Protein AF-A0A3C0QZF1-F1 (afdb_monomer)

Radius of gyration: 13.42 Å; Cα contacts (8 Å, |Δi|>4): 75; chains: 1; bounding box: 33×29×27 Å

Secondary structure (DSSP, 8-state):
-----SS--HHHHHHHHHHHHHHTT-SSEEEEEE-GGGEEE-SSTT-EEESSEEEEEES---HHHHHHHHHHHHHT-

Nearest PDB structures (foldseek):
  1ir1-assembly1_S  TM=2.641E-01  e=7.326E-01  Spinacia oleracea
  4mkv-assembly1_S  TM=2.665E-01  e=1.980E+00  Pisum sativum
  1upp-assembly1_I  TM=2.580E-01  e=1.980E+00  Spinacia oleracea
  1rld-assembly1_S  TM=2.616E-01  e=2.116E+00  Nicotiana tabacum

Sequence (77 aa):
IILHQTKIDAKSKIIGAMLALILSHQTTGEVDYAQVKTIKKGAHSGQVLMHDFKTMRLLKVDERLYDVVTTATRLQR

Mean predicted aligned erro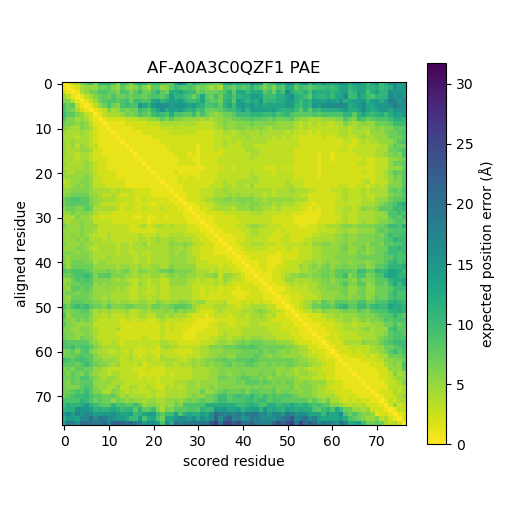r: 5.16 Å

Structure (mmCIF, N/CA/C/O backbone):
data_AF-A0A3C0QZF1-F1
#
_entry.id   AF-A0A3C0QZF1-F1
#
loop_
_atom_site.group_PDB
_atom_site.id
_atom_site.type_symbol
_atom_site.label_atom_id
_atom_site.label_alt_id
_atom_site.label_comp_id
_atom_site.label_asym_id
_atom_site.label_entity_id
_atom_site.label_seq_id
_atom_site.pdbx_PDB_ins_code
_atom_site.Cartn_x
_atom_site.Cartn_y
_atom_site.Cartn_z
_at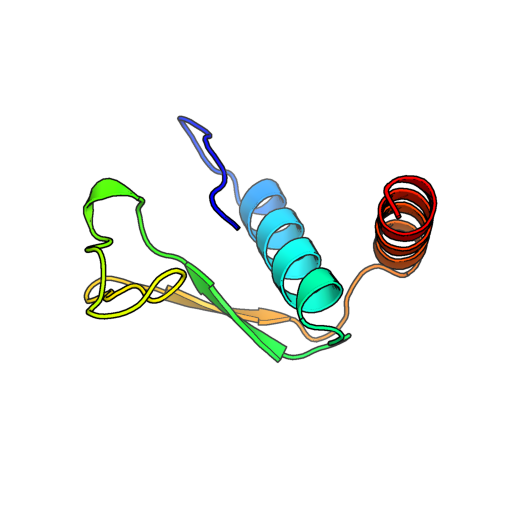om_site.occupancy
_atom_site.B_iso_or_equiv
_atom_site.auth_seq_id
_atom_site.auth_comp_id
_atom_site.auth_asym_id
_atom_site.auth_atom_id
_atom_site.pdbx_PDB_model_num
ATOM 1 N N . ILE A 1 1 ? -0.516 -3.283 2.864 1.00 65.50 1 ILE A N 1
ATOM 2 C CA . ILE A 1 1 ? 0.578 -2.789 3.742 1.00 65.50 1 ILE A CA 1
ATOM 3 C C . ILE A 1 1 ? -0.063 -2.092 4.932 1.00 65.50 1 ILE A C 1
ATOM 5 O O . ILE A 1 1 ? -0.964 -1.294 4.711 1.00 65.50 1 ILE A O 1
ATOM 9 N N . ILE A 1 2 ? 0.353 -2.397 6.162 1.00 64.25 2 ILE A N 1
ATOM 10 C CA . ILE A 1 2 ? -0.111 -1.683 7.360 1.00 64.25 2 ILE A CA 1
ATOM 11 C C . ILE A 1 2 ? 1.069 -0.877 7.897 1.00 64.25 2 ILE A C 1
ATOM 13 O O . ILE A 1 2 ? 2.076 -1.453 8.296 1.00 64.25 2 ILE A O 1
ATOM 17 N N . LEU A 1 3 ? 0.953 0.450 7.886 1.00 64.38 3 LEU A N 1
ATOM 18 C CA . LEU A 1 3 ? 1.950 1.336 8.483 1.00 64.38 3 LEU A CA 1
ATOM 19 C C . LEU A 1 3 ? 1.568 1.614 9.937 1.00 64.38 3 LEU A C 1
ATOM 21 O O . LEU A 1 3 ? 0.501 2.166 10.205 1.00 64.38 3 LEU A O 1
ATOM 25 N N . HIS A 1 4 ? 2.437 1.243 10.875 1.00 63.94 4 HIS A N 1
ATOM 26 C CA . HIS A 1 4 ? 2.247 1.540 12.291 1.00 63.94 4 HIS A CA 1
ATOM 27 C C . HIS A 1 4 ? 2.978 2.839 12.654 1.00 63.94 4 HIS A C 1
ATOM 29 O O . HIS A 1 4 ? 4.171 2.838 12.939 1.00 63.94 4 HIS A O 1
ATOM 35 N N . GLN A 1 5 ? 2.262 3.962 12.606 1.00 66.06 5 GLN A N 1
ATOM 36 C CA . GLN A 1 5 ? 2.752 5.272 13.040 1.00 66.06 5 GLN A CA 1
ATOM 37 C C . GLN A 1 5 ? 1.664 5.982 13.856 1.00 66.06 5 GLN A C 1
ATOM 39 O O . GLN A 1 5 ? 0.502 6.024 13.450 1.00 66.06 5 GLN A O 1
ATOM 44 N N . THR A 1 6 ? 2.035 6.562 15.001 1.00 60.62 6 THR A N 1
ATOM 45 C CA . THR A 1 6 ? 1.122 7.267 15.927 1.00 60.62 6 THR A CA 1
ATOM 46 C C . THR A 1 6 ? 0.642 8.619 15.390 1.00 60.62 6 THR A C 1
ATOM 48 O O . THR A 1 6 ? -0.461 9.059 15.712 1.00 60.62 6 THR A O 1
ATOM 51 N N . LYS A 1 7 ? 1.432 9.258 14.521 1.00 70.62 7 LYS A N 1
ATOM 52 C CA . LYS A 1 7 ? 1.054 10.431 13.722 1.00 70.62 7 LYS A CA 1
ATOM 53 C C . LYS A 1 7 ? 1.600 10.249 12.313 1.00 70.62 7 LYS A C 1
ATOM 55 O O . LYS A 1 7 ? 2.808 10.162 12.135 1.00 70.62 7 LYS A O 1
ATOM 60 N N . ILE A 1 8 ? 0.708 10.216 11.326 1.00 74.44 8 ILE A N 1
ATOM 61 C CA . ILE A 1 8 ? 1.093 10.101 9.918 1.00 74.44 8 ILE A CA 1
ATOM 62 C C . ILE A 1 8 ? 1.041 11.491 9.285 1.00 74.44 8 ILE A C 1
ATOM 64 O O . ILE A 1 8 ? -0.045 12.048 9.080 1.00 74.44 8 ILE A O 1
ATOM 68 N N . ASP A 1 9 ? 2.211 12.044 8.975 1.00 86.44 9 ASP A N 1
ATOM 69 C CA . ASP A 1 9 ? 2.335 13.280 8.206 1.00 86.44 9 ASP A CA 1
ATOM 70 C C . ASP A 1 9 ? 2.051 13.051 6.706 1.00 86.44 9 ASP A C 1
ATOM 72 O O . ASP A 1 9 ? 1.863 11.925 6.239 1.00 86.44 9 ASP A O 1
ATOM 76 N N . ALA A 1 10 ? 1.967 14.130 5.922 1.00 84.69 10 ALA A N 1
ATOM 77 C CA . ALA A 1 10 ? 1.660 14.026 4.493 1.00 84.69 10 ALA A CA 1
ATOM 78 C C . ALA A 1 10 ? 2.713 13.205 3.724 1.00 84.69 10 ALA A C 1
ATOM 80 O O . ALA A 1 10 ? 2.355 12.410 2.856 1.00 84.69 10 ALA A O 1
ATOM 81 N N . LYS A 1 11 ? 3.997 13.343 4.083 1.00 87.75 11 LYS A N 1
ATOM 82 C CA . LYS A 1 11 ? 5.103 12.614 3.446 1.00 87.75 11 LYS A CA 1
ATOM 83 C C . LYS A 1 11 ? 4.997 11.110 3.680 1.00 87.75 11 LYS A C 1
ATOM 85 O O . LYS A 1 11 ? 5.108 10.341 2.730 1.00 87.75 11 LYS A O 1
ATOM 90 N N . SER A 1 12 ? 4.702 10.686 4.905 1.00 86.75 12 SER A N 1
ATOM 91 C CA . SER A 1 12 ? 4.558 9.268 5.248 1.00 86.75 12 SER A CA 1
ATOM 92 C C . SER A 1 12 ? 3.360 8.625 4.548 1.00 86.75 12 SER A C 1
AT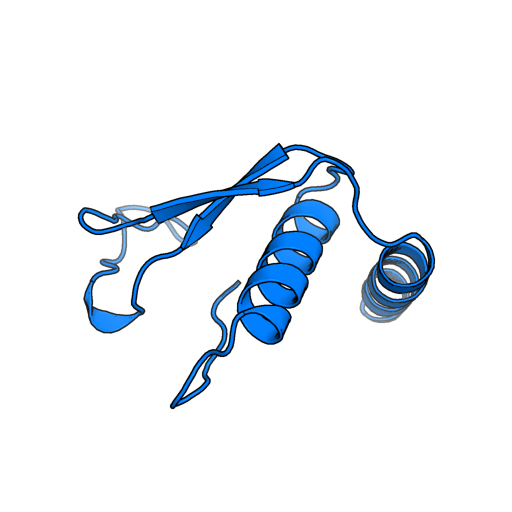OM 94 O O . SER A 1 12 ? 3.451 7.475 4.122 1.00 86.75 12 SER A O 1
ATOM 96 N N . LYS A 1 13 ? 2.261 9.371 4.344 1.00 87.06 13 LYS A N 1
ATOM 97 C CA . LYS A 1 13 ? 1.125 8.902 3.523 1.00 87.06 13 LYS A CA 1
ATOM 98 C C . LYS A 1 13 ? 1.538 8.649 2.078 1.00 87.06 13 LYS A C 1
ATOM 100 O O . LYS A 1 13 ? 1.188 7.610 1.531 1.00 87.06 13 LYS A O 1
ATOM 105 N N . ILE A 1 14 ? 2.292 9.574 1.484 1.00 89.81 14 ILE A N 1
ATOM 106 C CA . ILE A 1 14 ? 2.774 9.453 0.103 1.00 89.81 14 ILE A CA 1
ATOM 107 C C . ILE A 1 14 ? 3.738 8.269 -0.030 1.00 89.81 14 ILE A C 1
ATOM 109 O O . ILE A 1 14 ? 3.569 7.454 -0.931 1.00 89.81 14 ILE A O 1
ATOM 113 N N . ILE A 1 15 ? 4.695 8.115 0.888 1.00 89.44 15 ILE A N 1
ATOM 114 C CA . ILE A 1 15 ? 5.627 6.975 0.876 1.00 89.44 15 ILE A CA 1
ATOM 115 C C . ILE A 1 15 ? 4.859 5.657 1.018 1.00 89.44 15 ILE A C 1
ATOM 117 O O . ILE A 1 15 ? 5.086 4.725 0.253 1.00 89.44 15 ILE A O 1
ATOM 121 N N . GLY A 1 16 ? 3.900 5.587 1.944 1.00 90.06 16 GLY A N 1
ATOM 122 C CA . GLY A 1 16 ? 3.037 4.418 2.107 1.00 90.06 16 GLY A CA 1
ATOM 123 C C . GLY A 1 16 ? 2.256 4.057 0.850 1.00 90.06 16 GLY A C 1
ATOM 124 O O . GLY A 1 16 ? 2.161 2.885 0.491 1.00 90.06 16 GLY A O 1
ATOM 125 N N . ALA A 1 17 ? 1.737 5.073 0.168 1.00 92.19 17 ALA A N 1
ATOM 126 C CA . ALA A 1 17 ? 1.037 4.929 -1.096 1.00 92.19 17 ALA A CA 1
ATOM 127 C C . ALA A 1 17 ? 1.951 4.402 -2.208 1.00 92.19 17 ALA A C 1
ATOM 129 O O . ALA A 1 17 ? 1.588 3.465 -2.915 1.00 92.19 17 ALA A O 1
ATOM 130 N N . MET A 1 18 ? 3.157 4.961 -2.324 1.00 92.88 18 MET A N 1
ATOM 131 C CA . MET A 1 18 ? 4.149 4.511 -3.298 1.00 92.88 18 MET A CA 1
ATOM 132 C C . MET A 1 18 ? 4.537 3.055 -3.047 1.00 92.88 18 MET A C 1
ATOM 134 O O . MET A 1 18 ? 4.524 2.259 -3.978 1.00 92.88 18 MET A O 1
ATOM 138 N N . LEU A 1 19 ? 4.796 2.677 -1.792 1.00 91.56 19 LEU A N 1
ATOM 139 C CA . LEU A 1 19 ? 5.084 1.289 -1.425 1.00 91.56 19 LEU A CA 1
ATOM 140 C C . LEU A 1 19 ? 3.932 0.348 -1.800 1.00 91.56 19 LEU A C 1
ATOM 142 O O . LEU A 1 19 ? 4.180 -0.741 -2.314 1.00 91.56 19 LEU A O 1
ATOM 146 N N . ALA A 1 20 ? 2.680 0.762 -1.576 1.00 92.00 20 ALA A N 1
ATOM 147 C CA . ALA A 1 20 ? 1.507 -0.033 -1.936 1.00 92.00 20 ALA A CA 1
ATOM 148 C C . ALA A 1 20 ? 1.418 -0.278 -3.449 1.00 92.00 20 ALA A C 1
ATOM 150 O O . ALA A 1 20 ? 1.173 -1.413 -3.859 1.00 92.00 20 ALA A O 1
ATOM 151 N N . LEU A 1 21 ? 1.677 0.746 -4.268 1.00 93.12 21 LEU A N 1
ATOM 152 C CA . LEU A 1 21 ? 1.720 0.602 -5.725 1.00 93.12 21 LEU A CA 1
ATOM 153 C C . LEU A 1 21 ? 2.878 -0.291 -6.178 1.00 93.12 21 LEU A C 1
ATOM 155 O O . LEU A 1 21 ? 2.647 -1.208 -6.964 1.00 93.12 21 LEU A O 1
ATOM 159 N N . ILE A 1 22 ? 4.088 -0.100 -5.636 1.00 92.06 22 ILE A N 1
ATOM 160 C CA . ILE A 1 22 ? 5.266 -0.910 -5.996 1.00 92.06 22 ILE A CA 1
ATOM 161 C C . ILE A 1 22 ? 5.004 -2.396 -5.734 1.00 92.06 22 ILE A C 1
ATOM 163 O O . ILE A 1 22 ? 5.216 -3.221 -6.622 1.00 92.06 22 ILE A O 1
ATOM 167 N N . LEU A 1 23 ? 4.505 -2.745 -4.541 1.00 89.31 23 LEU A N 1
ATOM 168 C CA . LEU A 1 23 ? 4.194 -4.139 -4.192 1.00 89.31 23 LEU A CA 1
ATOM 169 C C . LEU A 1 23 ? 3.016 -4.711 -4.992 1.00 89.31 23 LEU A C 1
ATOM 171 O O . LEU A 1 23 ? 2.879 -5.927 -5.085 1.00 89.31 23 LEU A O 1
ATOM 175 N N . SER A 1 24 ? 2.190 -3.846 -5.580 1.00 90.31 24 SER A N 1
ATOM 176 C CA . SER A 1 24 ? 1.109 -4.222 -6.497 1.00 90.31 24 SER A CA 1
ATOM 177 C C . SER A 1 24 ? 1.553 -4.217 -7.965 1.00 90.31 24 SER A C 1
ATOM 179 O O . SER A 1 24 ? 0.716 -4.368 -8.851 1.00 90.31 24 SER A O 1
ATOM 181 N N . HIS A 1 25 ? 2.851 -4.037 -8.237 1.00 89.56 25 HIS A N 1
ATOM 182 C CA . HIS A 1 25 ? 3.432 -3.944 -9.580 1.00 89.56 25 HIS A CA 1
ATOM 183 C C . HIS A 1 25 ? 2.861 -2.798 -10.437 1.00 89.56 25 HIS A C 1
ATOM 185 O O . HIS A 1 25 ? 2.766 -2.909 -11.658 1.00 89.56 25 HIS A O 1
ATOM 191 N N . GLN A 1 26 ? 2.507 -1.678 -9.804 1.00 90.12 26 GLN A N 1
ATOM 192 C CA . GLN A 1 26 ? 1.994 -0.474 -10.458 1.00 90.12 26 GLN A CA 1
ATOM 193 C C . GLN A 1 26 ? 2.944 0.715 -10.260 1.00 90.12 26 GLN A C 1
ATOM 195 O O . GLN A 1 26 ? 3.584 0.859 -9.220 1.00 90.12 26 GLN A O 1
ATOM 200 N N . THR A 1 27 ? 3.025 1.596 -11.261 1.00 89.44 27 THR A N 1
ATOM 201 C CA . THR A 1 27 ? 3.837 2.831 -11.222 1.00 89.44 27 THR A CA 1
ATOM 202 C C . THR A 1 27 ? 2.997 4.097 -11.048 1.00 89.44 27 THR A C 1
ATOM 204 O O . THR A 1 27 ? 3.533 5.154 -10.718 1.00 89.44 27 THR A O 1
ATOM 207 N N . THR A 1 28 ? 1.682 3.988 -11.247 1.00 94.31 28 THR A N 1
ATOM 208 C CA . THR A 1 28 ? 0.668 5.033 -11.054 1.00 94.31 28 THR A CA 1
ATOM 209 C C . THR A 1 28 ? -0.632 4.353 -10.629 1.00 94.31 28 THR A C 1
ATOM 211 O O . THR A 1 28 ? -0.832 3.183 -10.961 1.00 94.31 28 THR A O 1
ATOM 214 N N . GLY A 1 29 ? -1.511 5.052 -9.914 1.00 94.12 29 GLY A N 1
ATOM 215 C CA . GLY A 1 29 ? -2.788 4.470 -9.510 1.00 94.12 29 GLY A CA 1
ATOM 216 C C . GLY A 1 29 ? -3.439 5.172 -8.331 1.00 94.12 29 GLY A C 1
ATOM 217 O O . GLY A 1 29 ? -2.948 6.187 -7.829 1.00 94.12 29 GLY A O 1
ATOM 218 N N . GLU A 1 30 ? -4.564 4.616 -7.905 1.00 95.19 30 GLU A N 1
ATOM 219 C CA . GLU A 1 30 ? -5.278 5.027 -6.703 1.00 95.19 30 GLU A CA 1
ATOM 220 C C . GLU A 1 30 ? -4.929 4.090 -5.553 1.00 95.19 30 GLU A C 1
ATOM 222 O O . GLU A 1 30 ? -4.788 2.880 -5.732 1.00 95.19 30 GLU A O 1
ATOM 227 N N . VAL A 1 31 ? -4.750 4.666 -4.369 1.00 94.06 31 VAL A N 1
ATOM 228 C CA . VAL A 1 31 ? -4.477 3.915 -3.149 1.00 94.06 31 VAL A CA 1
ATOM 229 C C . VAL A 1 31 ? -5.424 4.389 -2.063 1.00 94.06 31 VAL A C 1
ATOM 231 O O . VAL A 1 31 ? -5.567 5.593 -1.829 1.00 94.06 31 VAL A O 1
ATOM 234 N N . ASP A 1 32 ? -6.029 3.422 -1.382 1.00 93.06 32 ASP A N 1
ATOM 235 C CA . ASP A 1 32 ? -6.922 3.662 -0.259 1.00 93.06 32 ASP A CA 1
ATOM 236 C C . ASP A 1 32 ? -6.174 3.605 1.077 1.00 93.06 32 ASP A C 1
ATOM 238 O O . ASP A 1 32 ? -5.339 2.731 1.328 1.00 93.06 32 ASP A O 1
ATOM 242 N N . TYR A 1 33 ? -6.509 4.536 1.969 1.00 89.19 33 TYR A N 1
ATOM 243 C CA . TYR A 1 33 ? -5.989 4.612 3.332 1.00 89.19 33 TYR A CA 1
ATOM 244 C C . TYR A 1 33 ? -7.140 4.607 4.320 1.00 89.19 33 TYR A C 1
ATOM 246 O O . TYR A 1 33 ? -8.018 5.469 4.278 1.00 89.19 33 TYR A O 1
ATOM 254 N N . ALA A 1 34 ? -7.058 3.702 5.283 1.00 88.81 34 ALA A N 1
ATOM 255 C CA . ALA A 1 34 ? -7.961 3.628 6.416 1.00 88.81 34 ALA A CA 1
ATOM 256 C C . ALA A 1 34 ? -7.155 3.623 7.719 1.00 88.81 34 ALA A C 1
ATOM 258 O O . ALA A 1 34 ? -5.983 3.233 7.751 1.00 88.81 34 ALA A O 1
ATOM 259 N N . GLN A 1 35 ? -7.775 4.058 8.815 1.00 84.75 35 GLN A N 1
ATOM 260 C CA . GLN A 1 35 ? -7.180 3.846 10.131 1.00 84.75 35 GLN A CA 1
ATOM 261 C C . GLN A 1 35 ? -7.264 2.360 10.474 1.00 84.7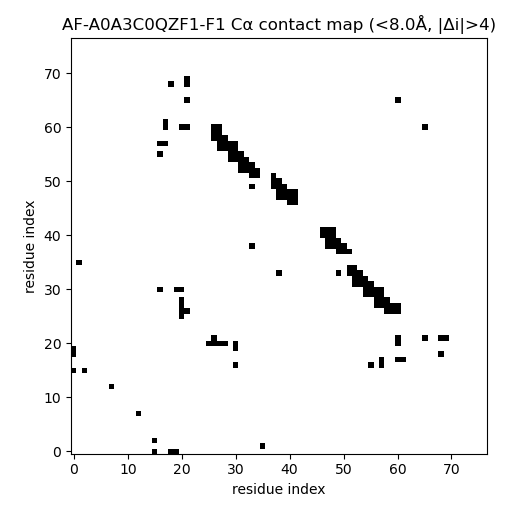5 35 GLN A C 1
ATOM 263 O O . GLN A 1 35 ? -8.305 1.749 10.288 1.00 84.75 35 GLN A O 1
ATOM 268 N N . VAL A 1 36 ? -6.208 1.773 11.040 1.00 85.19 36 VAL A N 1
ATOM 269 C CA . VAL A 1 36 ? -6.173 0.320 11.311 1.00 85.19 36 VAL A CA 1
ATOM 270 C C . VAL A 1 36 ? -7.374 -0.152 12.140 1.00 85.19 36 VAL A C 1
ATOM 272 O O . VAL A 1 36 ? -7.937 -1.202 11.856 1.00 85.19 36 VAL A O 1
ATOM 275 N N . LYS A 1 37 ? -7.833 0.660 13.103 1.00 86.38 37 LYS A N 1
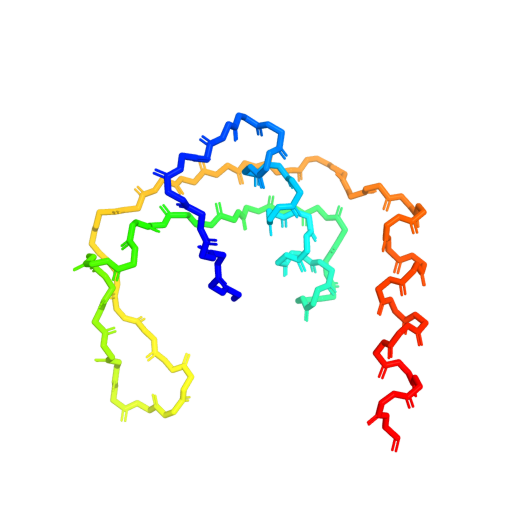ATOM 276 C CA . LYS A 1 37 ? -9.014 0.359 13.931 1.00 86.38 37 LYS A CA 1
ATOM 277 C C . LYS A 1 37 ? -10.341 0.279 13.160 1.00 86.38 37 LYS A C 1
ATOM 279 O O . LYS A 1 37 ? -11.300 -0.261 13.698 1.00 86.38 37 LYS A O 1
ATOM 284 N N . THR A 1 38 ? -10.424 0.839 11.950 1.00 88.44 38 THR A N 1
ATOM 285 C CA . THR A 1 38 ? -11.628 0.786 11.101 1.00 88.44 38 THR A CA 1
ATOM 286 C C . THR A 1 38 ? -11.603 -0.390 10.123 1.00 88.44 38 THR A C 1
ATOM 288 O O . THR A 1 38 ? -12.598 -0.635 9.442 1.00 88.44 38 THR A O 1
ATOM 291 N N . ILE A 1 39 ? -10.497 -1.142 10.068 1.00 89.75 39 ILE A N 1
ATOM 292 C CA . ILE A 1 39 ? -10.320 -2.294 9.184 1.00 89.75 39 ILE A CA 1
ATOM 293 C C . ILE A 1 39 ? -10.800 -3.562 9.895 1.00 89.75 39 ILE A C 1
ATOM 295 O O . ILE A 1 39 ? -10.377 -3.865 11.011 1.00 89.75 39 ILE A O 1
ATOM 299 N N . LYS A 1 40 ? -11.655 -4.338 9.226 1.00 92.81 40 LYS A N 1
ATOM 300 C CA . LYS A 1 40 ? -12.109 -5.657 9.687 1.00 92.81 40 LYS A CA 1
ATOM 301 C C . LYS A 1 40 ? -11.528 -6.757 8.804 1.00 92.81 40 LYS A C 1
ATOM 303 O O . LYS A 1 40 ? -11.311 -6.561 7.610 1.00 92.81 40 LYS A O 1
ATOM 308 N N . LYS A 1 41 ? -11.288 -7.934 9.384 1.00 93.56 41 LYS A N 1
ATOM 309 C CA . LYS A 1 41 ? -10.865 -9.119 8.627 1.00 93.56 41 LYS A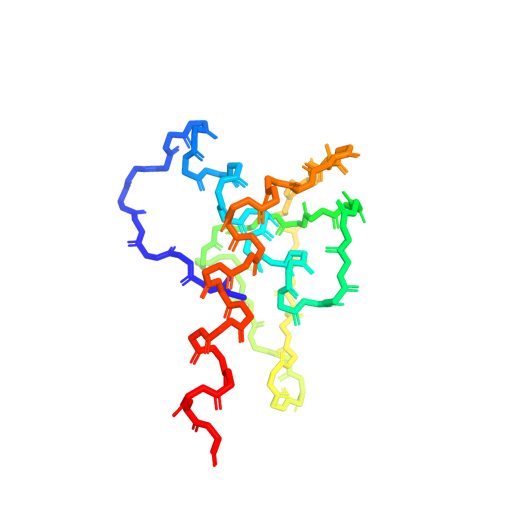 CA 1
ATOM 310 C C . LYS A 1 41 ? -12.016 -9.607 7.735 1.00 93.56 41 LYS A C 1
ATOM 312 O O . LYS A 1 41 ? -13.156 -9.661 8.191 1.00 93.56 41 LYS A O 1
ATOM 317 N N . GLY A 1 42 ? -11.709 -9.939 6.482 1.00 94.62 42 GLY A N 1
ATOM 318 C CA . GLY A 1 42 ? -12.649 -10.548 5.540 1.00 94.62 42 GLY A CA 1
ATOM 319 C C . GLY A 1 42 ? -12.786 -12.064 5.714 1.00 94.62 42 GLY A C 1
ATOM 320 O O . GLY A 1 42 ? -12.261 -12.653 6.660 1.00 94.62 42 GLY A O 1
A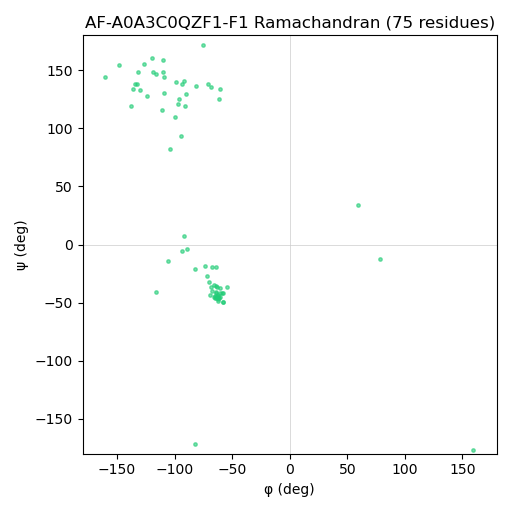TOM 321 N N . ALA A 1 43 ? -13.487 -12.701 4.775 1.00 96.00 43 ALA A N 1
ATOM 322 C CA . ALA A 1 43 ? -13.719 -14.146 4.789 1.00 96.00 43 ALA A CA 1
ATOM 323 C C . ALA A 1 43 ? -12.439 -14.949 4.497 1.00 96.00 43 ALA A C 1
ATOM 325 O O . ALA A 1 43 ? -12.249 -16.037 5.039 1.00 96.00 43 ALA A O 1
ATOM 326 N N . HIS A 1 44 ? -11.543 -14.400 3.673 1.00 96.19 44 HIS A N 1
ATOM 327 C CA . HIS A 1 44 ? -10.318 -15.072 3.238 1.00 96.19 44 HIS A CA 1
ATOM 328 C C . HIS A 1 44 ? -9.050 -14.454 3.838 1.00 96.19 44 HIS A C 1
ATOM 330 O O . HIS A 1 44 ? -9.026 -13.297 4.264 1.00 96.19 44 HIS A O 1
ATOM 336 N N . SER A 1 45 ? -7.962 -15.231 3.855 1.00 92.25 45 SER A N 1
ATOM 337 C CA . S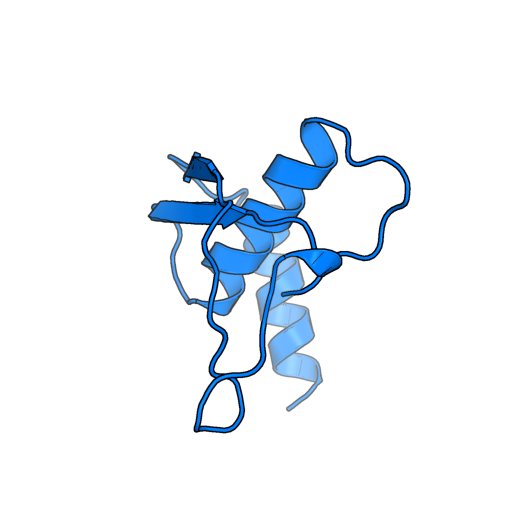ER A 1 45 ? -6.645 -14.717 4.247 1.00 92.25 45 SER A CA 1
ATOM 338 C C . SER A 1 45 ? -6.215 -13.586 3.310 1.00 92.25 45 SER A C 1
ATOM 340 O O . SER A 1 45 ? -6.363 -13.695 2.096 1.00 92.25 45 SER A O 1
ATOM 342 N N . GLY A 1 46 ? -5.720 -12.484 3.875 1.00 88.25 46 GLY A N 1
ATOM 343 C CA . GLY A 1 46 ? -5.351 -11.279 3.123 1.00 88.25 46 GLY A CA 1
ATOM 344 C C . GLY A 1 46 ? -6.524 -10.377 2.717 1.00 88.25 46 GLY A C 1
ATOM 345 O O . GLY A 1 46 ? -6.289 -9.229 2.348 1.00 88.25 46 GLY A O 1
ATOM 346 N N . GLN A 1 47 ? -7.775 -10.834 2.838 1.00 92.81 47 GLN A N 1
ATOM 347 C CA . GLN A 1 47 ? -8.948 -10.003 2.573 1.00 92.81 47 GLN A CA 1
ATOM 348 C C . GLN A 1 47 ? -9.269 -9.115 3.779 1.00 92.81 47 GLN A C 1
ATOM 350 O O . GLN A 1 47 ? -9.307 -9.575 4.925 1.00 92.81 47 GLN A O 1
ATOM 355 N N . VAL A 1 48 ? -9.571 -7.846 3.511 1.00 91.81 48 VAL A N 1
ATOM 356 C CA . VAL A 1 48 ? -9.996 -6.873 4.520 1.00 91.81 48 VAL A CA 1
ATOM 357 C C . VAL A 1 48 ? -11.239 -6.118 4.063 1.00 91.81 48 VAL A C 1
ATOM 359 O O . VAL A 1 48 ? -11.435 -5.893 2.872 1.00 91.81 48 VAL A O 1
ATOM 362 N N . LEU A 1 49 ? -12.077 -5.735 5.022 1.00 92.12 49 LEU A N 1
ATOM 363 C CA . LEU A 1 49 ? -13.254 -4.896 4.827 1.00 92.12 49 LEU A CA 1
ATOM 364 C C . LEU A 1 49 ? -12.980 -3.528 5.454 1.00 92.12 49 LEU A C 1
ATOM 366 O O . LEU A 1 49 ? -12.548 -3.448 6.608 1.00 92.12 49 LEU A O 1
ATOM 370 N N . MET A 1 50 ? -13.230 -2.461 4.700 1.00 90.56 50 MET A N 1
ATOM 371 C CA . MET A 1 50 ? -13.035 -1.078 5.135 1.00 90.56 50 MET A CA 1
ATOM 372 C C . MET A 1 50 ? -14.254 -0.231 4.757 1.00 90.56 50 MET A C 1
ATOM 374 O O . MET A 1 50 ? -14.793 -0.387 3.666 1.00 90.56 50 MET A O 1
ATOM 378 N N . HIS A 1 51 ? -14.693 0.642 5.668 1.00 85.69 51 HIS A N 1
ATOM 379 C CA . HIS A 1 51 ? -15.845 1.533 5.456 1.00 85.69 51 HIS A CA 1
ATOM 380 C C . HIS A 1 51 ? -15.439 3.013 5.463 1.00 85.69 51 HIS A C 1
ATOM 382 O O . HIS A 1 51 ? -15.869 3.765 4.599 1.00 85.69 51 HIS A O 1
ATOM 388 N N . ASP A 1 52 ? -14.541 3.405 6.372 1.00 87.88 52 ASP A N 1
ATOM 389 C CA . ASP A 1 52 ? -14.025 4.774 6.474 1.00 87.88 52 ASP A CA 1
ATOM 390 C C . ASP A 1 52 ? -12.604 4.853 5.910 1.00 87.88 52 ASP A C 1
ATOM 392 O O . ASP A 1 52 ? -11.613 4.778 6.653 1.00 87.88 52 ASP A O 1
ATOM 396 N N . PHE A 1 53 ? -12.504 4.974 4.587 1.00 91.50 53 PHE A N 1
ATOM 397 C CA . PHE A 1 53 ? -11.236 5.157 3.887 1.00 91.50 53 PHE A CA 1
ATOM 398 C C . PHE A 1 53 ? -11.202 6.474 3.108 1.00 91.50 53 PHE A C 1
ATOM 400 O O . PHE A 1 53 ? -12.220 7.111 2.839 1.00 91.50 53 PHE A O 1
ATOM 407 N N . LYS A 1 54 ? -9.990 6.914 2.788 1.00 91.06 54 LYS A N 1
ATOM 408 C CA . LYS A 1 54 ? -9.719 8.011 1.859 1.00 91.06 54 LYS A CA 1
ATOM 409 C C . LYS A 1 54 ? -8.914 7.463 0.700 1.00 91.06 54 LYS A C 1
ATOM 411 O O . LYS A 1 54 ? -8.065 6.609 0.925 1.00 91.06 54 LYS A O 1
ATOM 416 N N . THR A 1 55 ? -9.097 8.037 -0.476 1.00 93.38 55 THR A N 1
ATOM 417 C CA . THR A 1 55 ? -8.336 7.670 -1.669 1.00 93.38 55 THR A CA 1
ATOM 418 C C . THR A 1 55 ? -7.378 8.797 -2.032 1.00 93.38 55 THR A C 1
ATOM 420 O O . THR A 1 55 ? -7.682 9.981 -1.864 1.00 93.38 55 THR A O 1
ATOM 423 N N . MET A 1 56 ? -6.197 8.444 -2.519 1.00 92.50 56 MET A N 1
ATOM 424 C CA . MET A 1 56 ? -5.250 9.379 -3.122 1.00 92.50 56 MET A CA 1
ATOM 425 C C . MET A 1 56 ? -4.767 8.763 -4.419 1.00 92.50 56 MET A C 1
ATOM 427 O O . MET A 1 56 ? -4.453 7.576 -4.494 1.00 92.50 56 MET A O 1
ATOM 431 N N . ARG A 1 57 ? -4.675 9.613 -5.431 1.00 94.25 57 ARG A N 1
ATOM 432 C CA . ARG A 1 57 ? -4.144 9.245 -6.728 1.00 94.25 57 ARG A CA 1
ATOM 433 C C . ARG A 1 57 ? -2.682 9.651 -6.809 1.00 94.25 57 ARG A C 1
ATOM 435 O O . ARG A 1 57 ? -2.358 10.831 -6.688 1.00 94.25 57 ARG A O 1
ATOM 442 N N . LEU A 1 58 ? -1.811 8.678 -7.041 1.00 92.62 58 LEU A N 1
ATOM 443 C CA . LEU A 1 58 ? -0.414 8.923 -7.366 1.00 92.62 58 LEU A CA 1
ATOM 444 C C . LEU A 1 58 ? -0.228 8.892 -8.880 1.00 92.62 58 LEU A C 1
ATOM 446 O O . LEU A 1 58 ? -0.561 7.914 -9.549 1.00 92.62 58 LEU A O 1
ATOM 450 N N . LEU A 1 59 ? 0.343 9.973 -9.408 1.00 92.75 59 LEU A N 1
ATOM 451 C CA . LEU A 1 59 ? 0.652 10.111 -10.833 1.00 92.75 59 LEU A CA 1
ATOM 452 C C . LEU A 1 59 ? 1.970 9.441 -11.222 1.00 92.75 59 LEU A C 1
ATOM 454 O O . LEU A 1 59 ? 2.185 9.175 -12.398 1.00 92.75 59 LEU A O 1
ATOM 458 N N . LYS A 1 60 ? 2.858 9.213 -10.251 1.00 91.06 60 LYS A N 1
ATOM 459 C CA . LYS A 1 60 ? 4.150 8.557 -10.440 1.00 91.06 60 LYS A CA 1
ATOM 460 C C . LYS A 1 60 ? 4.677 8.040 -9.101 1.00 91.06 60 LYS A C 1
ATOM 462 O O . LYS A 1 60 ? 4.502 8.688 -8.067 1.00 91.06 60 LYS A O 1
ATOM 467 N N . VAL A 1 61 ? 5.348 6.897 -9.142 1.00 89.62 61 VAL A N 1
ATOM 468 C CA . VAL A 1 61 ? 6.202 6.376 -8.071 1.00 89.62 61 VAL A CA 1
ATOM 469 C C . VAL A 1 61 ? 7.646 6.834 -8.300 1.00 89.62 61 VAL A C 1
ATOM 471 O O . VAL A 1 61 ? 8.119 6.862 -9.435 1.00 89.62 61 VAL A O 1
ATOM 474 N N . ASP A 1 62 ? 8.346 7.196 -7.225 1.00 89.94 62 ASP A N 1
ATOM 475 C CA . ASP A 1 62 ? 9.774 7.520 -7.285 1.00 89.94 62 ASP A CA 1
ATOM 476 C C . ASP A 1 62 ? 10.595 6.304 -7.762 1.00 89.94 62 ASP A C 1
ATOM 478 O O . ASP A 1 62 ? 10.509 5.219 -7.186 1.00 89.94 62 ASP A O 1
ATOM 482 N N . GLU A 1 63 ? 11.388 6.487 -8.820 1.00 88.38 63 GLU A N 1
ATOM 483 C CA . GLU A 1 63 ? 12.161 5.412 -9.460 1.00 88.38 63 GLU A CA 1
ATOM 484 C C . GLU A 1 63 ? 13.209 4.805 -8.521 1.00 88.38 63 GLU A C 1
ATOM 486 O O . GLU A 1 63 ? 13.378 3.589 -8.488 1.00 88.38 63 GLU A O 1
ATOM 491 N N . ARG A 1 64 ? 13.851 5.616 -7.671 1.00 88.44 64 ARG A N 1
ATOM 492 C CA . ARG A 1 64 ? 14.839 5.100 -6.712 1.00 88.44 64 ARG A CA 1
ATOM 493 C C . ARG A 1 64 ? 14.167 4.235 -5.659 1.00 88.44 64 ARG A C 1
ATOM 495 O O . ARG A 1 64 ? 14.706 3.203 -5.265 1.00 88.44 64 ARG A O 1
ATOM 502 N N . LEU A 1 65 ? 12.988 4.649 -5.195 1.00 84.94 65 LEU A N 1
ATOM 503 C CA . LEU A 1 65 ? 12.209 3.853 -4.250 1.00 84.94 65 LEU A CA 1
ATOM 504 C C . LEU A 1 65 ? 11.772 2.522 -4.878 1.00 84.94 65 LEU A C 1
ATOM 506 O O . LEU A 1 65 ? 11.842 1.488 -4.214 1.00 84.94 65 LEU A O 1
ATOM 510 N N . TYR A 1 66 ? 11.365 2.539 -6.149 1.00 86.81 66 TYR A N 1
ATOM 511 C CA . TYR A 1 66 ? 11.030 1.332 -6.903 1.00 86.81 66 TYR A CA 1
ATOM 512 C C . TYR A 1 66 ? 12.213 0.352 -6.954 1.00 86.81 66 TYR A C 1
ATOM 514 O O . TYR A 1 66 ? 12.058 -0.820 -6.597 1.00 86.81 66 TYR A O 1
ATOM 522 N N . ASP A 1 67 ? 13.407 0.830 -7.305 1.00 87.75 67 ASP A N 1
ATOM 523 C CA . ASP A 1 67 ? 14.616 0.002 -7.411 1.00 87.75 67 ASP A CA 1
ATOM 524 C C . ASP A 1 67 ? 15.033 -0.610 -6.070 1.00 87.75 67 ASP A C 1
ATOM 526 O O . ASP A 1 67 ? 15.342 -1.803 -5.988 1.00 87.75 67 ASP A O 1
ATOM 530 N N . VAL A 1 68 ? 15.003 0.179 -4.991 1.00 87.62 68 VAL A N 1
ATOM 531 C CA . VAL A 1 68 ? 15.340 -0.319 -3.649 1.00 87.62 68 VAL A CA 1
ATOM 532 C C . VAL A 1 68 ? 14.369 -1.420 -3.222 1.00 87.62 68 VAL A C 1
ATOM 534 O O . VAL A 1 68 ? 14.798 -2.475 -2.750 1.00 87.62 68 VAL A O 1
ATOM 537 N N . VAL A 1 69 ? 13.064 -1.210 -3.406 1.00 85.19 69 VAL A N 1
ATOM 538 C CA . VAL A 1 69 ? 12.034 -2.166 -2.968 1.00 85.19 69 VAL A CA 1
ATOM 539 C C . VAL A 1 69 ? 12.066 -3.446 -3.801 1.00 85.19 69 VAL A C 1
ATOM 541 O O . VAL A 1 69 ? 11.995 -4.543 -3.241 1.00 85.19 69 VAL A O 1
ATOM 544 N N . THR A 1 70 ? 12.202 -3.340 -5.122 1.00 82.62 70 THR A N 1
ATOM 545 C CA . THR A 1 70 ? 12.292 -4.512 -6.010 1.00 82.62 70 THR A CA 1
ATOM 546 C C . THR A 1 70 ? 13.549 -5.331 -5.735 1.00 82.62 70 THR A C 1
ATOM 548 O O . THR A 1 70 ? 13.468 -6.558 -5.629 1.00 82.62 70 THR A O 1
ATOM 551 N N . THR A 1 71 ? 14.689 -4.672 -5.517 1.00 84.94 71 THR A N 1
ATOM 552 C CA . THR A 1 71 ? 15.945 -5.336 -5.141 1.00 84.94 71 THR A CA 1
ATOM 553 C C . THR A 1 71 ? 15.813 -6.057 -3.802 1.00 84.94 71 THR A C 1
ATOM 555 O O . THR A 1 71 ? 16.149 -7.238 -3.708 1.00 84.94 71 THR A O 1
ATOM 558 N N . ALA A 1 72 ? 15.271 -5.389 -2.780 1.00 79.38 72 ALA A N 1
ATOM 559 C CA . ALA A 1 72 ? 15.056 -5.990 -1.464 1.00 79.38 72 ALA A CA 1
ATOM 560 C C . ALA A 1 72 ? 14.108 -7.200 -1.529 1.00 79.38 72 ALA A C 1
ATOM 562 O O . ALA A 1 72 ? 14.384 -8.234 -0.926 1.00 79.38 72 ALA A O 1
ATOM 563 N N . THR A 1 73 ? 13.033 -7.106 -2.317 1.00 74.50 73 THR A N 1
ATOM 564 C CA . THR A 1 73 ? 12.078 -8.209 -2.518 1.00 74.50 73 THR A CA 1
ATOM 565 C C . THR A 1 73 ? 12.733 -9.405 -3.211 1.00 74.50 73 THR A C 1
ATOM 567 O O . THR A 1 73 ? 12.419 -10.549 -2.889 1.00 74.50 73 THR A O 1
ATOM 570 N N . ARG A 1 74 ? 13.663 -9.163 -4.147 1.00 73.19 74 ARG A N 1
ATOM 571 C CA . ARG A 1 74 ? 14.401 -10.228 -4.843 1.00 73.19 74 ARG A CA 1
ATOM 572 C C . ARG A 1 74 ? 15.354 -10.980 -3.916 1.00 73.19 74 ARG A C 1
ATOM 574 O O . ARG A 1 74 ? 15.504 -12.178 -4.081 1.00 73.19 74 ARG A O 1
ATOM 581 N N . LEU A 1 75 ? 15.986 -10.293 -2.964 1.00 72.69 75 LEU A N 1
ATOM 582 C CA . LEU A 1 75 ? 16.932 -10.899 -2.016 1.00 72.69 75 LEU A CA 1
ATOM 583 C C . LEU A 1 75 ? 16.260 -11.764 -0.937 1.00 72.69 75 LEU A C 1
ATOM 585 O O . LEU A 1 75 ? 16.937 -12.556 -0.293 1.00 72.69 75 LEU A O 1
ATOM 589 N N . GLN A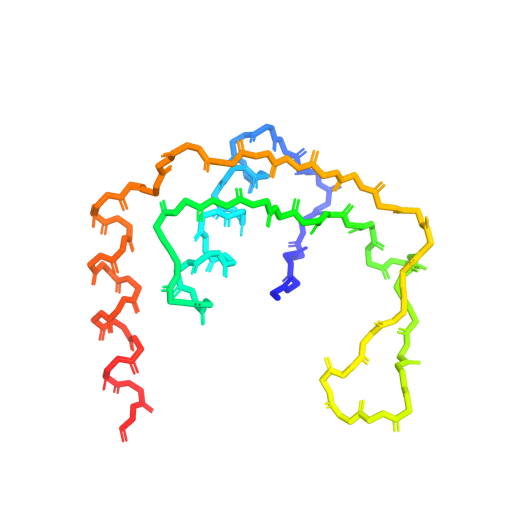 1 76 ? 14.956 -11.593 -0.710 1.00 64.31 76 GLN A N 1
ATOM 590 C CA . GLN A 1 76 ? 14.184 -12.370 0.269 1.00 64.31 76 GLN A CA 1
ATOM 591 C C . GLN A 1 76 ? 13.566 -13.657 -0.305 1.00 64.31 76 GLN A C 1
ATOM 593 O O . GLN A 1 76 ? 12.918 -14.390 0.442 1.00 64.31 76 GLN A O 1
ATOM 598 N N . ARG A 1 77 ? 13.717 -13.908 -1.610 1.00 52.62 77 ARG A N 1
ATOM 599 C CA . ARG A 1 77 ? 13.265 -15.129 -2.291 1.00 52.62 77 ARG A CA 1
ATOM 600 C C . ARG A 1 77 ? 14.432 -16.079 -2.498 1.00 52.62 77 ARG A C 1
ATOM 602 O O . ARG A 1 77 ? 14.188 -17.295 -2.374 1.00 52.62 77 ARG A O 1
#

pLDDT: mean 86.03, std 9.58, range [52.62, 96.19]

Solvent-accessible surface area (backbone atoms only — not comparable to full-atom values): 4916 Å² total; per-residue (Å²): 135,86,83,93,63,99,73,76,52,74,66,57,51,50,52,52,44,40,52,52,32,49,79,67,76,37,57,54,49,76,40,78,48,61,56,74,91,58,54,42,81,42,97,50,92,94,41,69,44,76,80,70,64,48,77,48,76,41,88,62,50,60,66,69,61,46,52,54,52,53,52,54,58,59,75,76,109

Foldseek 3Di:
DDDDDPDQDPVNVVLVQLLVQLVVVHFWFKDKDDDPVQWDDDPDVPDIDHDDIDIDTGPGRDPVSSVVSVVVVVVVD